Protein AF-A0AAD1ISN4-F1 (afdb_monomer)

pLDDT: mean 75.52, std 23.26, range [35.97, 97.94]

Foldseek 3Di:
DDDQDPVNVVVVVVVVVVCVVVVVDDPVVVVVVVVVVCCVQPVDDDDCPPPCNVVVVVVVVVCVVVCVDPPVRVVVVVLVVCVVVVHPSDDPPPPPPPPPPDPDPDPDDDDDDDDDDDDDDDDDDDDDDDDDDDDDDDDDDDDD

Mean predicted aligned error: 18.86 Å

Solvent-accessible surface area (backbone atoms only — not comparable to full-atom values): 9961 Å² total; per-residue (Å²): 134,84,81,83,48,74,67,57,53,54,52,50,53,52,48,53,55,46,34,42,75,72,62,79,44,50,72,66,61,51,51,54,49,50,53,51,51,47,42,70,74,65,64,64,86,87,52,90,85,42,91,58,40,67,59,54,51,53,51,52,53,52,39,56,75,66,63,70,58,56,69,69,62,52,50,53,52,52,51,54,52,39,45,75,73,68,44,79,80,76,67,82,69,76,78,88,71,74,78,78,80,77,82,74,83,78,78,82,78,75,82,82,88,76,86,86,86,85,90,85,88,88,83,89,87,83,87,86,90,89,86,88,88,85,89,86,86,85,90,87,90,80,87,134

Organism: Mycolicibacterium monacense (NCBI:txid85693)

Structure (mmCIF, N/CA/C/O backbone):
data_AF-A0AAD1ISN4-F1
#
_entry.id   AF-A0AAD1ISN4-F1
#
loop_
_atom_site.group_PDB
_atom_site.id
_atom_site.type_symbol
_atom_site.label_atom_id
_atom_site.label_alt_id
_atom_site.label_comp_id
_atom_site.label_asym_id
_atom_site.label_entity_id
_atom_site.label_seq_id
_atom_site.pdbx_PDB_ins_code
_atom_site.Cartn_x
_atom_site.Cartn_y
_atom_site.Cartn_z
_atom_site.occupancy
_atom_site.B_iso_or_equiv
_atom_site.auth_seq_id
_atom_site.auth_comp_id
_atom_site.auth_asym_id
_atom_site.auth_atom_id
_atom_site.pdbx_PDB_model_num
ATOM 1 N N . MET A 1 1 ? 5.488 -15.420 29.480 1.00 51.69 1 MET A N 1
ATOM 2 C CA . MET A 1 1 ? 4.208 -15.114 28.811 1.00 51.69 1 MET A CA 1
ATOM 3 C C . MET A 1 1 ? 3.169 -14.906 29.890 1.00 51.69 1 MET A C 1
ATOM 5 O O . MET A 1 1 ? 2.910 -15.843 30.634 1.00 51.69 1 MET A O 1
ATOM 9 N N . SER A 1 2 ? 2.645 -13.692 30.029 1.00 71.94 2 SER A N 1
ATOM 10 C CA . SER A 1 2 ? 1.494 -13.457 30.902 1.00 71.94 2 SER A CA 1
ATOM 11 C C . SER A 1 2 ? 0.252 -14.023 30.220 1.00 71.94 2 SER A C 1
ATOM 13 O O . SER A 1 2 ? 0.044 -13.785 29.032 1.00 71.94 2 SER A O 1
ATOM 15 N N . THR A 1 3 ? -0.538 -14.814 30.940 1.00 84.25 3 THR A N 1
ATOM 16 C CA . THR A 1 3 ? -1.805 -15.350 30.437 1.00 84.25 3 THR A CA 1
ATOM 17 C C . THR A 1 3 ? -2.858 -14.252 30.481 1.00 84.25 3 THR A C 1
ATOM 19 O O . THR A 1 3 ? -3.266 -13.844 31.566 1.00 84.25 3 THR A O 1
ATOM 22 N N . THR A 1 4 ? -3.285 -13.775 29.316 1.00 91.69 4 THR A N 1
ATOM 23 C CA . THR A 1 4 ? -4.419 -12.857 29.184 1.00 91.69 4 THR A CA 1
ATOM 24 C C . THR A 1 4 ? -5.684 -13.521 29.725 1.00 91.69 4 THR A C 1
ATOM 26 O O . THR A 1 4 ? -6.051 -14.606 29.270 1.00 91.69 4 THR A O 1
ATOM 29 N N . THR A 1 5 ? -6.346 -12.893 30.698 1.00 95.69 5 THR A N 1
ATOM 30 C CA . THR A 1 5 ? -7.607 -13.402 31.252 1.00 95.69 5 THR A CA 1
ATOM 31 C C . THR A 1 5 ? -8.809 -12.862 30.477 1.00 95.69 5 THR A C 1
ATOM 33 O O . THR A 1 5 ? -8.715 -11.876 29.747 1.00 95.69 5 THR A O 1
ATOM 36 N N . THR A 1 6 ? -9.976 -13.486 30.641 1.00 95.38 6 THR A N 1
ATOM 37 C CA . THR A 1 6 ? -11.227 -12.990 30.044 1.00 95.38 6 THR A CA 1
ATOM 38 C C . THR A 1 6 ? -11.577 -11.580 30.525 1.00 95.38 6 THR A C 1
ATOM 40 O O . THR A 1 6 ? -12.053 -10.768 29.734 1.00 95.38 6 THR A O 1
ATOM 43 N N . GLU A 1 7 ? -11.316 -11.270 31.798 1.00 95.44 7 GLU A N 1
ATOM 44 C CA . GLU A 1 7 ? -11.561 -9.940 32.367 1.00 95.44 7 GLU A CA 1
ATOM 45 C C . GLU A 1 7 ? -10.698 -8.869 31.681 1.00 95.44 7 GLU A C 1
ATOM 47 O O . GLU A 1 7 ? -11.213 -7.808 31.323 1.00 95.44 7 GLU A O 1
ATOM 52 N N . ASP A 1 8 ? -9.427 -9.178 31.398 1.00 95.88 8 ASP A N 1
ATOM 53 C CA . ASP A 1 8 ? -8.517 -8.267 30.692 1.00 95.88 8 ASP A CA 1
ATOM 5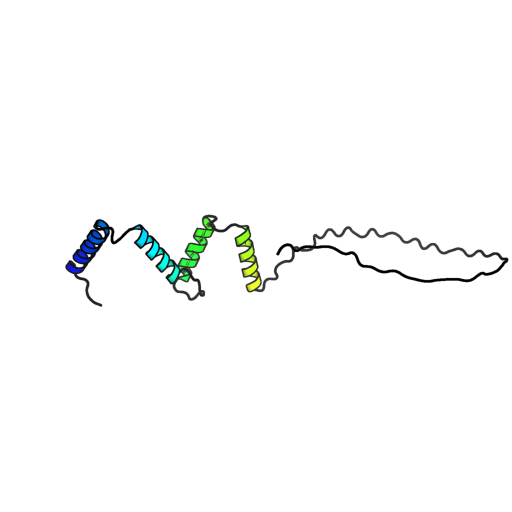4 C C . ASP A 1 8 ? -9.023 -7.937 29.280 1.00 95.88 8 ASP A C 1
ATOM 56 O O . ASP A 1 8 ? -9.015 -6.774 28.872 1.00 95.88 8 ASP A O 1
ATOM 60 N N . VAL A 1 9 ? -9.521 -8.941 28.546 1.00 95.56 9 VAL A N 1
ATOM 61 C CA . VAL A 1 9 ? -10.070 -8.751 27.191 1.00 95.56 9 VAL A CA 1
ATOM 62 C C . VAL A 1 9 ? -11.329 -7.887 27.221 1.00 95.56 9 VAL A C 1
ATOM 64 O O . VAL A 1 9 ? -11.459 -6.967 26.413 1.00 95.56 9 VAL A O 1
ATOM 67 N N . ILE A 1 10 ? -12.246 -8.138 28.163 1.00 96.56 10 ILE A N 1
ATOM 68 C CA . ILE A 1 10 ? -13.483 -7.351 28.298 1.00 96.56 10 ILE A CA 1
ATOM 69 C C . ILE A 1 10 ? -13.150 -5.894 28.627 1.00 96.56 10 ILE A C 1
ATOM 71 O O . ILE A 1 10 ? -13.724 -4.973 28.036 1.00 96.56 10 ILE A O 1
ATOM 75 N N . LYS A 1 11 ? -12.203 -5.674 29.545 1.00 96.75 11 LYS A N 1
ATOM 76 C CA . LYS A 1 11 ? -11.756 -4.335 29.929 1.00 96.75 11 LYS A CA 1
ATOM 77 C C . LYS A 1 11 ? -11.109 -3.601 28.756 1.00 96.75 11 LYS A C 1
ATOM 79 O O . LYS A 1 11 ? -11.441 -2.438 28.532 1.00 96.75 11 LYS A O 1
ATOM 84 N N . ALA A 1 12 ? -10.253 -4.275 27.986 1.00 95.81 12 ALA A N 1
ATOM 85 C CA . ALA A 1 12 ? -9.631 -3.709 26.792 1.00 95.81 12 ALA A CA 1
ATOM 86 C C . ALA A 1 12 ? -10.678 -3.321 25.735 1.00 95.81 12 ALA A C 1
ATOM 88 O O . ALA A 1 12 ? -10.696 -2.179 25.282 1.00 95.81 12 ALA A O 1
ATOM 89 N N . ALA A 1 13 ? -11.609 -4.223 25.411 1.00 95.38 13 ALA A N 1
ATOM 90 C CA . ALA A 1 13 ? -12.674 -3.952 24.445 1.00 95.38 13 ALA A CA 1
ATOM 91 C C . ALA A 1 13 ? -13.581 -2.788 24.885 1.00 95.38 13 ALA A C 1
ATOM 93 O O . ALA A 1 13 ? -13.930 -1.928 24.079 1.00 95.38 13 ALA A O 1
ATOM 94 N N . SER A 1 14 ? -13.917 -2.721 26.177 1.00 97.44 14 SER A N 1
ATOM 95 C CA . SER A 1 14 ? -14.727 -1.634 26.745 1.00 97.44 14 SER A CA 1
ATOM 96 C C . SER A 1 14 ? -13.993 -0.291 26.734 1.00 97.44 14 SER A C 1
ATOM 98 O O . SER A 1 14 ? -14.632 0.746 26.571 1.00 97.44 14 SER A O 1
ATOM 100 N N . SER A 1 15 ? -12.665 -0.298 26.903 1.00 95.69 15 SER A N 1
ATOM 101 C CA . SER A 1 15 ? -11.831 0.902 26.765 1.00 95.69 15 SER A CA 1
ATOM 102 C C . SER A 1 15 ? -11.862 1.420 25.335 1.00 95.69 15 SER A C 1
ATOM 104 O O . SER A 1 15 ? -12.226 2.567 25.129 1.00 95.69 15 SER A O 1
ATOM 106 N N . ILE A 1 16 ? -11.606 0.551 24.351 1.00 93.94 16 ILE A N 1
ATOM 107 C CA . ILE A 1 16 ? -11.640 0.921 22.929 1.00 93.94 16 ILE A CA 1
ATOM 108 C C . ILE A 1 16 ? -13.014 1.491 22.557 1.00 93.94 16 ILE A C 1
ATOM 110 O O . ILE A 1 16 ? -13.099 2.539 21.927 1.00 93.94 16 ILE A O 1
ATOM 114 N N . ALA A 1 17 ? -14.101 0.841 22.987 1.00 93.88 17 ALA A N 1
ATOM 115 C CA . ALA A 1 17 ? -15.455 1.324 22.722 1.00 93.88 17 ALA A CA 1
ATOM 116 C C . ALA A 1 17 ? -15.708 2.722 23.314 1.00 93.88 17 ALA A C 1
ATOM 118 O O . ALA A 1 17 ? -16.354 3.549 22.670 1.00 93.88 17 ALA A O 1
ATOM 119 N N . ARG A 1 18 ? -15.186 2.997 24.518 1.00 94.88 18 ARG A N 1
ATOM 120 C CA . ARG A 1 18 ? -15.254 4.325 25.139 1.00 94.88 18 ARG A CA 1
ATOM 121 C C . ARG A 1 18 ? -14.437 5.349 24.357 1.00 94.88 18 ARG A C 1
ATOM 123 O O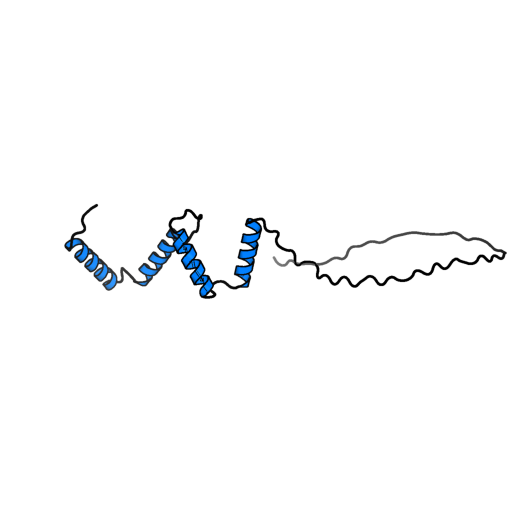 . ARG A 1 18 ? -14.975 6.399 24.032 1.00 94.88 18 ARG A O 1
ATOM 130 N N . ASP A 1 19 ? -13.195 5.027 24.013 1.00 94.00 19 ASP A N 1
ATOM 131 C CA . ASP A 1 19 ? -12.291 5.946 23.317 1.00 94.00 19 ASP A CA 1
ATOM 132 C C . ASP A 1 19 ? -12.846 6.335 21.935 1.00 94.00 19 ASP A C 1
ATOM 134 O O . ASP A 1 19 ? -12.727 7.486 21.517 1.00 94.00 19 ASP A O 1
ATOM 138 N N . VAL A 1 20 ? -13.532 5.407 21.254 1.00 93.75 20 VAL A N 1
ATOM 139 C CA . VAL A 1 20 ? -14.264 5.689 20.008 1.00 93.75 20 VAL A CA 1
ATOM 140 C C . VAL A 1 20 ? -15.490 6.570 20.260 1.00 93.75 20 VAL A C 1
ATOM 142 O O . VAL A 1 20 ? -15.712 7.531 19.526 1.00 93.75 20 VAL A O 1
ATOM 145 N N . ALA A 1 21 ? -16.290 6.278 21.292 1.00 93.75 21 ALA A N 1
ATOM 146 C CA . ALA A 1 21 ? -17.490 7.056 21.614 1.00 93.75 21 ALA A CA 1
ATOM 147 C C . ALA A 1 21 ? -17.172 8.499 22.048 1.00 93.75 21 ALA A C 1
ATOM 149 O O . ALA A 1 21 ? -17.950 9.411 21.772 1.00 93.75 21 ALA A O 1
ATOM 150 N N . GLU A 1 22 ? -16.032 8.704 22.706 1.00 94.75 22 GLU A N 1
ATOM 151 C CA . GLU A 1 22 ? -15.535 10.013 23.144 1.00 94.75 22 GLU A CA 1
ATOM 152 C C . GLU A 1 22 ? -14.785 10.770 22.030 1.00 94.75 22 GLU A C 1
ATOM 154 O O . GLU A 1 22 ? -14.457 11.943 22.195 1.00 94.75 22 GLU A O 1
ATOM 159 N N . GLY A 1 23 ? -14.548 10.133 20.876 1.00 91.19 23 GLY A N 1
ATOM 160 C CA . GLY A 1 23 ? -13.821 10.718 19.744 1.00 91.19 23 GLY A CA 1
ATOM 161 C C . GLY A 1 23 ? -12.306 10.806 19.951 1.00 91.19 23 GLY A C 1
ATOM 162 O O . GLY A 1 23 ? -11.606 11.380 19.118 1.00 91.19 23 GLY A O 1
ATOM 163 N N . THR A 1 24 ? -11.793 10.230 21.038 1.00 92.88 24 THR A N 1
ATOM 164 C CA . THR A 1 24 ? -10.364 10.149 21.366 1.00 92.88 24 THR A CA 1
ATOM 165 C C . THR A 1 24 ? -9.632 9.162 20.453 1.00 92.88 24 THR A C 1
ATOM 167 O O . THR A 1 24 ? -8.441 9.324 20.193 1.00 92.88 24 THR A O 1
ATOM 170 N N . LEU A 1 25 ? -10.349 8.158 19.939 1.00 92.69 25 LEU A N 1
ATOM 171 C CA . LEU A 1 25 ? -9.864 7.182 18.969 1.00 92.69 25 LEU A CA 1
ATOM 172 C C . LEU A 1 25 ? -10.687 7.276 17.681 1.00 92.69 25 LEU A C 1
ATOM 174 O O . LEU A 1 25 ? -11.866 6.920 17.667 1.00 92.69 25 LEU 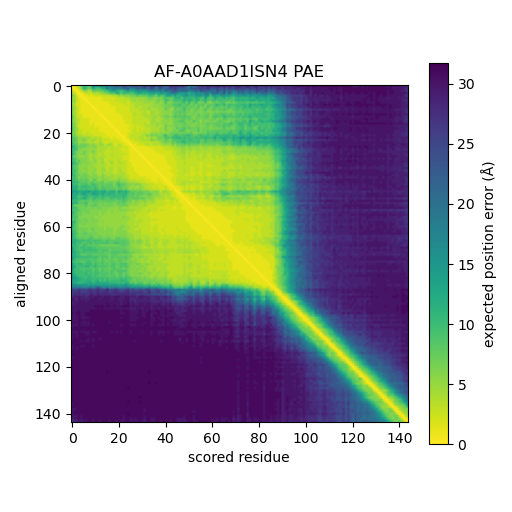A O 1
ATOM 178 N N . SER A 1 26 ? -10.073 7.732 16.588 1.00 93.81 26 SER A N 1
ATOM 179 C CA . SER A 1 26 ? -10.726 7.758 15.276 1.00 93.81 26 SER A CA 1
ATOM 180 C C . SER A 1 26 ? -10.283 6.567 14.413 1.00 93.81 26 SER A C 1
ATOM 182 O O . SER A 1 26 ? -9.094 6.237 14.389 1.00 93.81 26 SER A O 1
ATOM 184 N N . PRO A 1 27 ? -11.204 5.918 13.671 1.00 90.06 27 PRO A N 1
ATOM 185 C CA . PRO A 1 27 ? -10.845 4.833 12.756 1.00 90.06 27 PRO A CA 1
ATOM 186 C C . PRO A 1 27 ? -9.822 5.255 11.700 1.00 90.06 27 PRO A C 1
ATOM 188 O O . PRO A 1 27 ? -8.878 4.520 11.439 1.00 90.06 27 PRO A O 1
ATOM 191 N N . SER A 1 28 ? -9.951 6.469 11.160 1.00 92.81 28 SER A N 1
ATOM 192 C CA . SER A 1 28 ? -9.004 6.989 10.172 1.00 92.81 28 SER A CA 1
ATOM 193 C C . SER A 1 28 ? -7.600 7.173 10.752 1.00 92.81 28 SER A C 1
ATOM 195 O O . SER A 1 28 ? -6.630 6.842 10.087 1.00 92.81 28 SER A O 1
ATOM 197 N N . ALA A 1 29 ? -7.467 7.625 12.007 1.00 93.12 29 ALA A N 1
ATOM 198 C CA . ALA A 1 29 ? -6.151 7.741 12.638 1.00 93.12 29 ALA A CA 1
ATOM 199 C C . ALA A 1 29 ? -5.508 6.370 12.886 1.00 93.12 29 ALA A C 1
ATOM 201 O O . ALA A 1 29 ? -4.291 6.240 12.788 1.00 93.12 29 ALA A O 1
ATOM 202 N N . LEU A 1 30 ? -6.311 5.343 13.188 1.00 93.50 30 LEU A N 1
ATOM 203 C CA . LEU A 1 30 ? -5.817 3.970 13.290 1.00 93.50 30 LEU A CA 1
ATOM 204 C C . LEU A 1 30 ? -5.347 3.428 11.938 1.00 93.50 30 LEU A C 1
ATOM 206 O O . LEU A 1 30 ? -4.313 2.769 11.883 1.00 93.50 30 LEU A O 1
ATOM 210 N N . GLU A 1 31 ? -6.079 3.705 10.860 1.00 95.62 31 GLU A N 1
ATOM 211 C CA . GLU A 1 31 ? -5.679 3.330 9.500 1.00 95.62 31 GLU A CA 1
ATOM 212 C C . GLU A 1 31 ? -4.382 4.033 9.085 1.00 95.62 31 GLU A C 1
ATOM 214 O O . GLU A 1 31 ? -3.450 3.371 8.629 1.00 95.62 31 GLU A O 1
ATOM 219 N N . ASP A 1 32 ? -4.282 5.343 9.318 1.00 95.75 32 ASP A N 1
ATOM 220 C CA . ASP A 1 32 ? -3.075 6.125 9.039 1.00 95.75 32 ASP A CA 1
ATOM 221 C C . ASP A 1 32 ? -1.866 5.582 9.815 1.00 95.75 32 ASP A C 1
ATOM 223 O O . ASP A 1 32 ? -0.787 5.393 9.247 1.00 95.75 32 ASP A O 1
ATOM 227 N N . GLN A 1 33 ? -2.057 5.270 11.102 1.00 95.75 33 GLN A N 1
ATOM 228 C CA . GLN A 1 33 ? -1.025 4.666 11.942 1.00 95.75 33 GLN A CA 1
ATOM 229 C C . GLN A 1 33 ? -0.621 3.279 11.430 1.00 95.75 33 GLN A C 1
ATOM 231 O O . GLN A 1 33 ? 0.568 2.992 11.313 1.00 95.75 33 GLN A O 1
ATOM 236 N N . ALA A 1 34 ? -1.584 2.428 11.071 1.00 95.56 34 ALA A N 1
ATOM 237 C CA . ALA A 1 34 ? -1.301 1.103 10.532 1.00 95.56 34 ALA A CA 1
ATOM 238 C C . ALA A 1 34 ? -0.519 1.183 9.210 1.00 95.56 34 ALA A C 1
ATOM 240 O O . ALA A 1 34 ? 0.422 0.422 9.000 1.00 95.56 34 ALA A O 1
ATOM 241 N N . VAL A 1 35 ? -0.855 2.128 8.326 1.00 96.56 35 VAL A N 1
ATOM 242 C CA . VAL A 1 35 ? -0.106 2.368 7.083 1.00 96.56 35 VAL A CA 1
ATOM 243 C C . VAL A 1 35 ? 1.313 2.857 7.376 1.00 96.56 35 VAL A C 1
ATOM 245 O O . VAL A 1 35 ? 2.250 2.436 6.693 1.00 96.56 35 VAL A O 1
ATOM 248 N N . ALA A 1 36 ? 1.493 3.721 8.378 1.00 96.69 36 ALA A N 1
ATOM 249 C CA . ALA A 1 36 ? 2.814 4.180 8.799 1.00 96.69 36 ALA A CA 1
ATOM 250 C C . ALA A 1 36 ? 3.679 3.017 9.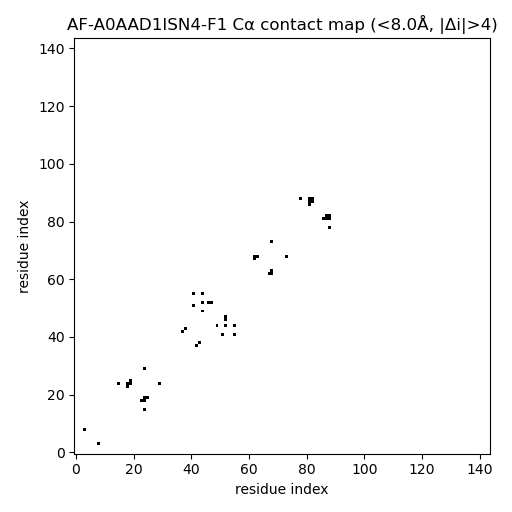309 1.00 96.69 36 ALA A C 1
ATOM 252 O O . ALA A 1 36 ? 4.806 2.849 8.844 1.00 96.69 36 ALA A O 1
ATOM 253 N N . GLU A 1 37 ? 3.128 2.166 10.175 1.00 96.06 37 GLU A N 1
ATOM 254 C CA . GLU A 1 37 ? 3.817 0.982 10.701 1.00 96.06 37 GLU A CA 1
ATOM 255 C C . GLU A 1 37 ? 4.134 -0.035 9.599 1.00 96.06 37 GLU A C 1
ATOM 257 O O . GLU A 1 37 ? 5.255 -0.536 9.517 1.00 96.06 37 GLU A O 1
ATOM 262 N N . LEU A 1 38 ? 3.193 -0.298 8.686 1.00 94.19 38 LEU A N 1
ATOM 263 C CA . LEU A 1 38 ? 3.440 -1.166 7.532 1.00 94.19 38 LEU A CA 1
ATOM 264 C C . LEU A 1 38 ? 4.559 -0.608 6.648 1.00 94.19 38 LEU A C 1
ATOM 266 O O . LEU A 1 38 ? 5.422 -1.359 6.196 1.00 94.19 38 LEU A O 1
ATOM 270 N N . ARG A 1 39 ? 4.593 0.707 6.416 1.00 94.38 39 ARG A N 1
ATOM 271 C CA . ARG A 1 39 ? 5.669 1.336 5.644 1.00 94.38 39 ARG A CA 1
ATOM 272 C C . ARG A 1 39 ? 7.021 1.195 6.340 1.00 94.38 39 ARG A C 1
ATOM 274 O O . ARG A 1 39 ? 8.015 0.965 5.657 1.00 94.38 39 ARG A O 1
ATOM 281 N N . GLU A 1 40 ? 7.065 1.312 7.661 1.00 92.06 40 GLU A N 1
ATOM 282 C CA . GLU A 1 40 ? 8.291 1.099 8.432 1.00 92.06 40 GLU A CA 1
ATOM 283 C C . GLU A 1 40 ? 8.756 -0.362 8.358 1.00 92.06 40 GLU A C 1
ATOM 285 O O . GLU A 1 40 ? 9.926 -0.624 8.090 1.00 92.06 40 GLU A O 1
ATOM 290 N N . MET A 1 41 ? 7.836 -1.313 8.532 1.00 88.56 41 MET A N 1
ATOM 291 C CA . MET A 1 41 ? 8.159 -2.738 8.591 1.00 88.56 41 MET A CA 1
ATOM 292 C C . MET A 1 41 ? 8.499 -3.358 7.235 1.00 88.56 41 MET A C 1
ATOM 294 O O . MET A 1 41 ? 9.400 -4.187 7.158 1.00 88.56 41 MET A O 1
ATOM 298 N N . VAL A 1 42 ? 7.746 -3.026 6.181 1.00 90.12 42 VAL A N 1
ATOM 299 C CA . VAL A 1 42 ? 7.845 -3.701 4.872 1.00 90.12 42 VAL A CA 1
ATOM 300 C C . VAL A 1 42 ? 8.056 -2.749 3.698 1.00 90.12 42 VAL A C 1
ATOM 302 O O . VAL A 1 42 ? 8.218 -3.209 2.569 1.00 90.12 42 VAL A O 1
ATOM 305 N N . GLY A 1 43 ? 8.062 -1.434 3.933 1.00 88.56 43 GLY A N 1
ATOM 306 C CA . GLY A 1 43 ? 8.196 -0.430 2.874 1.00 88.56 43 GLY A CA 1
ATOM 307 C C . GLY A 1 43 ? 9.613 -0.274 2.322 1.00 88.56 43 GLY A C 1
ATOM 308 O O . GLY A 1 43 ? 9.786 0.384 1.299 1.00 88.56 43 GLY A O 1
ATOM 309 N N . THR A 1 44 ? 10.617 -0.881 2.960 1.00 91.06 44 THR A N 1
ATOM 310 C CA . THR A 1 44 ? 11.992 -0.931 2.448 1.00 91.06 44 THR A CA 1
ATOM 311 C C . THR A 1 44 ? 12.373 -2.371 2.138 1.00 91.06 44 THR A C 1
ATOM 313 O O . THR A 1 44 ? 12.288 -3.234 3.003 1.00 91.06 44 THR A O 1
ATOM 316 N N . VAL A 1 45 ? 12.824 -2.615 0.908 1.00 91.50 45 VAL A N 1
ATOM 317 C CA . VAL A 1 45 ? 13.328 -3.921 0.468 1.00 91.50 45 VAL A CA 1
ATOM 318 C C . VAL A 1 45 ? 14.849 -3.917 0.596 1.00 91.50 45 VAL A C 1
ATOM 320 O O . VAL A 1 45 ? 15.517 -3.152 -0.101 1.00 91.50 45 VAL A O 1
ATOM 323 N N . ALA A 1 46 ? 15.403 -4.744 1.485 1.00 89.00 46 ALA A N 1
ATOM 324 C CA . ALA A 1 46 ? 16.848 -4.794 1.715 1.00 89.00 46 ALA A CA 1
ATOM 325 C C . ALA A 1 46 ? 17.560 -5.770 0.761 1.00 89.00 46 ALA A C 1
ATOM 327 O O . ALA A 1 46 ? 18.389 -5.356 -0.053 1.00 89.00 46 ALA A O 1
ATOM 328 N N . ALA A 1 47 ? 17.250 -7.065 0.865 1.00 90.69 47 ALA A N 1
ATOM 329 C CA . ALA A 1 47 ? 17.917 -8.141 0.134 1.00 90.69 47 ALA A CA 1
ATOM 330 C C . ALA A 1 47 ? 17.082 -9.443 0.168 1.00 90.69 47 ALA A C 1
ATOM 332 O O . ALA A 1 47 ? 16.125 -9.527 0.936 1.00 90.69 47 ALA A O 1
ATOM 333 N N . PRO A 1 48 ? 17.412 -10.466 -0.651 1.00 92.50 48 PRO A N 1
ATOM 334 C CA . PRO A 1 48 ? 16.634 -11.709 -0.742 1.00 92.50 48 PRO A CA 1
ATOM 335 C C . PRO A 1 48 ? 16.495 -12.532 0.547 1.00 92.50 48 PRO A C 1
ATOM 337 O O . PRO A 1 48 ? 15.682 -13.451 0.596 1.00 92.50 48 PRO A O 1
ATOM 340 N N . ASP A 1 49 ? 17.305 -12.247 1.561 1.00 93.56 49 ASP A N 1
ATOM 341 C CA . ASP A 1 49 ? 17.260 -12.843 2.897 1.00 93.56 49 ASP A CA 1
ATOM 342 C C . ASP A 1 49 ? 16.299 -12.122 3.862 1.00 93.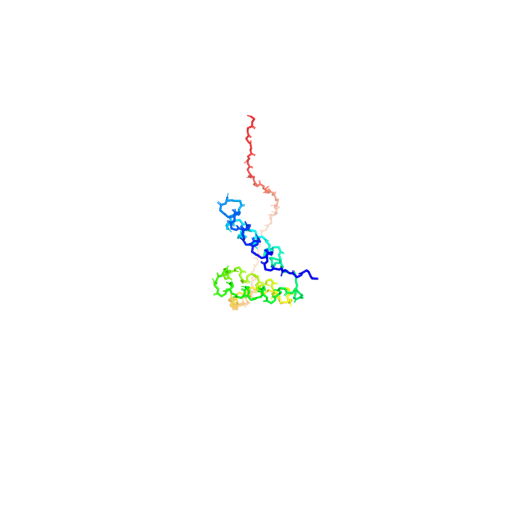56 49 ASP A C 1
ATOM 344 O O . ASP A 1 49 ? 16.114 -12.577 4.992 1.00 93.56 49 ASP A O 1
ATOM 348 N N . ASP A 1 50 ? 15.649 -11.041 3.421 1.00 92.81 50 ASP A N 1
ATOM 349 C CA . ASP A 1 50 ? 14.592 -10.359 4.166 1.00 92.81 50 ASP A CA 1
ATOM 350 C C . ASP A 1 50 ? 13.417 -11.324 4.455 1.00 92.81 50 ASP A C 1
ATOM 352 O O . ASP A 1 50 ? 12.858 -11.922 3.527 1.00 92.81 50 ASP A O 1
ATOM 356 N N . PRO A 1 51 ? 12.982 -11.480 5.721 1.00 91.38 51 PRO A N 1
ATOM 357 C CA . PRO A 1 51 ? 11.820 -12.300 6.062 1.00 91.38 51 PRO A CA 1
ATOM 358 C C . PRO A 1 51 ? 10.535 -11.921 5.306 1.00 91.38 51 PRO A C 1
ATOM 360 O O . PRO A 1 51 ? 9.695 -12.788 5.052 1.00 91.38 51 PRO A O 1
ATOM 363 N N . ALA A 1 52 ? 10.373 -10.650 4.929 1.00 93.38 52 ALA A N 1
ATOM 364 C CA . ALA A 1 52 ? 9.231 -10.145 4.173 1.00 93.38 52 ALA A CA 1
ATOM 365 C C . ALA A 1 52 ? 9.377 -10.312 2.647 1.00 93.38 52 ALA A C 1
ATOM 367 O O . ALA A 1 52 ? 8.433 -10.010 1.914 1.00 93.38 52 ALA A O 1
ATOM 368 N N . TRP A 1 53 ? 10.507 -10.831 2.150 1.00 94.69 53 TRP A N 1
ATOM 369 C CA . TRP A 1 53 ? 10.832 -10.885 0.718 1.00 94.69 53 TRP A CA 1
ATOM 370 C C . TRP A 1 53 ? 9.754 -11.560 -0.138 1.00 94.69 53 TRP A C 1
ATOM 372 O O . TRP A 1 53 ? 9.393 -11.073 -1.212 1.00 94.69 53 TRP A O 1
ATOM 382 N N . SER A 1 54 ? 9.214 -12.687 0.336 1.00 94.88 54 SER A N 1
ATOM 383 C CA . SER A 1 54 ? 8.163 -13.428 -0.377 1.00 94.88 54 SER A CA 1
ATOM 384 C C . SER A 1 54 ? 6.888 -12.594 -0.550 1.00 94.88 54 SER A C 1
ATOM 386 O O . SER A 1 54 ? 6.383 -12.473 -1.665 1.00 94.88 54 SER A O 1
ATOM 388 N N . LEU A 1 55 ? 6.438 -11.941 0.525 1.00 94.56 55 LEU A N 1
ATOM 389 C CA . LEU A 1 55 ? 5.290 -11.040 0.521 1.00 94.56 55 LEU A CA 1
ATOM 390 C C . LEU A 1 55 ? 5.526 -9.833 -0.398 1.00 94.56 55 LEU A C 1
ATOM 392 O O . LEU A 1 55 ? 4.655 -9.491 -1.193 1.00 94.56 55 LEU A O 1
ATOM 396 N N . GLN A 1 56 ? 6.705 -9.212 -0.332 1.00 95.44 56 GLN A N 1
ATOM 397 C CA . GLN A 1 56 ? 7.071 -8.086 -1.199 1.00 95.44 56 GLN A CA 1
ATOM 398 C C . GLN A 1 56 ? 7.031 -8.485 -2.683 1.00 95.44 56 GLN A C 1
ATOM 400 O O . GLN A 1 56 ? 6.480 -7.754 -3.507 1.00 95.44 56 GLN A O 1
ATOM 405 N N . CYS A 1 57 ? 7.540 -9.674 -3.027 1.00 95.56 57 CYS A N 1
ATOM 406 C CA . CYS A 1 57 ? 7.450 -10.217 -4.383 1.00 95.56 57 CYS A CA 1
ATOM 407 C C . CYS A 1 57 ? 5.996 -10.433 -4.829 1.00 95.56 57 CYS A C 1
ATOM 409 O O . CYS A 1 57 ? 5.649 -10.109 -5.965 1.00 95.56 57 CYS A O 1
ATOM 411 N N . ASP A 1 58 ? 5.142 -10.974 -3.960 1.00 96.94 58 ASP A N 1
ATOM 412 C CA . ASP A 1 58 ? 3.730 -11.204 -4.275 1.00 96.94 58 ASP A CA 1
ATOM 413 C C . ASP A 1 58 ? 2.955 -9.897 -4.459 1.00 96.94 58 ASP A C 1
ATOM 415 O O . ASP A 1 58 ? 2.131 -9.796 -5.371 1.00 96.94 58 ASP A O 1
ATOM 419 N N . ILE A 1 59 ? 3.238 -8.877 -3.645 1.00 95.06 59 ILE A N 1
ATOM 420 C CA . ILE A 1 59 ? 2.674 -7.532 -3.807 1.00 95.06 59 ILE A CA 1
ATOM 421 C C . ILE A 1 59 ? 3.127 -6.935 -5.142 1.00 95.06 59 ILE A C 1
ATOM 423 O O . ILE A 1 59 ? 2.286 -6.495 -5.923 1.00 95.06 59 ILE A O 1
ATOM 427 N N . ALA A 1 60 ? 4.427 -6.975 -5.454 1.00 95.06 60 ALA A N 1
ATOM 428 C CA . ALA A 1 60 ? 4.956 -6.442 -6.709 1.00 95.06 60 ALA A CA 1
ATOM 429 C C . ALA A 1 60 ? 4.302 -7.099 -7.937 1.00 95.06 60 ALA A C 1
ATOM 431 O O . ALA A 1 60 ? 3.902 -6.405 -8.870 1.00 95.06 60 ALA A O 1
ATOM 432 N N . ARG A 1 61 ? 4.114 -8.427 -7.925 1.00 97.25 61 ARG A N 1
ATOM 433 C CA . ARG A 1 61 ? 3.407 -9.142 -9.004 1.00 97.25 61 ARG A CA 1
ATOM 434 C C . ARG A 1 61 ? 1.958 -8.684 -9.159 1.00 97.25 61 ARG A C 1
ATOM 436 O O . ARG A 1 61 ? 1.509 -8.503 -10.286 1.00 97.25 61 ARG A O 1
ATOM 443 N N . GLN A 1 62 ? 1.234 -8.500 -8.056 1.00 97.81 62 GLN A N 1
ATOM 444 C CA . GLN A 1 62 ? -0.151 -8.019 -8.089 1.00 97.81 62 GLN A CA 1
ATOM 445 C C . GLN A 1 62 ? -0.243 -6.587 -8.618 1.00 97.81 62 GLN A C 1
ATOM 447 O O . GLN A 1 62 ? -1.098 -6.309 -9.452 1.00 97.81 62 GLN A O 1
ATOM 452 N N . VAL A 1 63 ? 0.661 -5.702 -8.190 1.00 97.06 63 VAL A N 1
ATOM 453 C CA . VAL A 1 63 ? 0.732 -4.318 -8.686 1.00 97.06 63 VAL A CA 1
ATOM 454 C C . VAL A 1 63 ? 0.954 -4.302 -10.197 1.00 97.06 63 VAL A C 1
ATOM 456 O O . VAL A 1 63 ? 0.239 -3.603 -10.908 1.00 97.06 63 VAL A O 1
ATOM 459 N N . LEU A 1 64 ? 1.883 -5.118 -10.701 1.00 96.81 64 LEU A N 1
ATOM 460 C CA . LEU A 1 64 ? 2.118 -5.249 -12.140 1.00 96.81 64 LEU A CA 1
ATOM 461 C C . LEU A 1 64 ? 0.901 -5.815 -12.885 1.00 96.81 64 LEU A C 1
ATOM 463 O O . LEU A 1 64 ? 0.586 -5.346 -13.971 1.00 96.81 64 LEU A O 1
ATOM 467 N N . ALA A 1 65 ? 0.194 -6.789 -12.307 1.00 96.88 65 ALA A N 1
ATOM 468 C CA . ALA A 1 65 ? -1.009 -7.371 -12.909 1.00 96.88 65 ALA A CA 1
ATOM 469 C C . ALA A 1 65 ? -2.193 -6.390 -13.001 1.00 96.88 65 ALA A C 1
ATOM 471 O O . ALA A 1 65 ? -3.129 -6.637 -13.757 1.00 96.88 65 ALA A O 1
ATOM 472 N N . LEU A 1 66 ? -2.161 -5.309 -12.221 1.00 97.94 66 LEU A N 1
ATOM 473 C CA . LEU A 1 66 ? -3.165 -4.246 -12.210 1.00 97.94 66 LEU A CA 1
ATOM 474 C C . LEU A 1 66 ? -2.695 -2.987 -12.954 1.00 97.94 66 LEU A C 1
ATOM 476 O O . LEU A 1 66 ? -3.252 -1.915 -12.731 1.00 97.94 66 LEU A O 1
ATOM 480 N N . ASP A 1 67 ? -1.657 -3.103 -13.791 1.00 95.94 67 ASP A N 1
ATOM 481 C CA . ASP A 1 67 ? -1.043 -1.987 -14.522 1.00 95.94 67 ASP A CA 1
ATOM 482 C C . ASP A 1 67 ? -0.615 -0.826 -13.598 1.00 95.94 67 ASP A C 1
ATOM 484 O O . ASP A 1 67 ? -0.627 0.345 -13.978 1.00 95.94 67 ASP A O 1
ATOM 488 N N . GLY A 1 68 ? -0.227 -1.139 -12.355 1.00 96.75 68 GLY A N 1
ATOM 489 C CA . GLY A 1 68 ? 0.119 -0.143 -11.338 1.00 96.75 68 GLY A CA 1
ATOM 490 C C . GLY A 1 68 ? 1.434 0.600 -11.593 1.00 96.75 68 GLY A C 1
ATOM 491 O O . GLY A 1 68 ? 1.723 1.569 -10.896 1.00 96.75 68 GLY A O 1
ATOM 492 N N . ILE A 1 69 ? 2.222 0.156 -12.577 1.00 96.56 69 ILE A N 1
ATOM 493 C CA . ILE A 1 69 ? 3.453 0.807 -13.037 1.00 96.56 69 ILE A CA 1
ATOM 494 C C . ILE A 1 69 ? 3.360 0.946 -14.561 1.00 96.56 69 ILE A C 1
ATOM 496 O O . ILE A 1 69 ? 3.143 -0.067 -15.235 1.00 96.56 69 ILE A O 1
ATOM 500 N N . PRO A 1 70 ? 3.526 2.155 -15.127 1.00 96.44 70 PRO A N 1
ATOM 501 C CA . PRO A 1 70 ? 3.520 2.352 -16.572 1.00 96.44 70 PRO A CA 1
ATOM 502 C C . PRO A 1 70 ? 4.561 1.480 -17.287 1.00 96.44 70 PRO A C 1
ATOM 504 O O . PRO A 1 70 ? 5.676 1.288 -16.800 1.00 96.44 70 PRO A O 1
ATOM 507 N N . ALA A 1 71 ? 4.221 0.991 -18.482 1.00 95.19 71 ALA A N 1
ATOM 508 C CA . ALA A 1 71 ? 5.089 0.090 -19.244 1.00 95.19 71 ALA A CA 1
ATOM 509 C C . ALA A 1 71 ? 6.464 0.703 -19.573 1.00 95.19 71 ALA A C 1
ATOM 511 O O . ALA A 1 71 ? 7.469 -0.007 -19.547 1.00 95.19 71 ALA A O 1
ATOM 512 N N . ASP A 1 72 ? 6.513 2.011 -19.840 1.00 96.56 72 ASP A N 1
ATOM 513 C CA . ASP A 1 72 ? 7.757 2.725 -20.146 1.00 96.56 72 ASP A CA 1
ATOM 514 C C . ASP A 1 72 ? 8.694 2.772 -18.927 1.00 96.56 72 ASP A C 1
ATOM 516 O O . ASP A 1 72 ? 9.881 2.474 -19.045 1.00 96.56 72 ASP A O 1
ATOM 520 N N . GLU A 1 73 ? 8.149 3.037 -17.734 1.00 96.94 73 GLU A N 1
ATOM 521 C CA . GLU A 1 73 ? 8.906 3.011 -16.475 1.00 96.94 73 GLU A CA 1
ATOM 522 C C . GLU A 1 73 ? 9.420 1.595 -16.165 1.00 96.94 73 GLU A C 1
ATOM 524 O O . GLU A 1 73 ? 10.588 1.402 -15.820 1.00 96.94 73 GLU A O 1
ATOM 529 N N . LEU A 1 74 ? 8.587 0.571 -16.379 1.00 96.69 74 LEU A N 1
ATOM 530 C CA . LEU A 1 74 ? 9.007 -0.821 -16.218 1.00 96.69 74 LEU A CA 1
ATOM 531 C C . LEU A 1 74 ? 10.135 -1.201 -17.194 1.00 96.69 74 LEU A C 1
ATOM 533 O O . LEU A 1 74 ? 11.051 -1.940 -16.822 1.00 96.69 74 LEU A O 1
ATOM 537 N N . ALA A 1 75 ? 10.099 -0.701 -18.433 1.00 95.81 75 ALA A N 1
ATOM 538 C CA . ALA A 1 75 ? 11.142 -0.953 -19.423 1.00 95.81 75 ALA A CA 1
ATOM 539 C C . ALA A 1 75 ? 12.501 -0.381 -18.984 1.00 95.81 75 ALA A C 1
ATOM 541 O O . ALA A 1 75 ? 13.528 -1.051 -19.143 1.00 95.81 75 ALA A O 1
ATOM 542 N N . GLU A 1 76 ? 12.516 0.806 -18.370 1.00 96.56 76 GLU A N 1
ATOM 543 C CA . GLU A 1 76 ? 13.727 1.390 -17.784 1.00 96.56 76 GLU A CA 1
ATOM 544 C C . GLU A 1 76 ? 14.284 0.516 -16.658 1.00 96.56 76 GLU A C 1
ATOM 546 O O . GLU A 1 76 ? 15.485 0.235 -16.611 1.00 96.56 76 GLU A O 1
ATOM 551 N N . TRP A 1 77 ? 13.419 0.012 -15.777 1.00 95.19 77 TRP A N 1
ATOM 552 C CA . TRP A 1 77 ? 13.850 -0.847 -14.675 1.00 95.19 77 TRP A CA 1
ATOM 553 C C . TRP A 1 77 ? 14.429 -2.173 -15.167 1.00 95.19 77 TRP A C 1
ATOM 555 O O . TRP A 1 77 ? 15.444 -2.636 -14.640 1.00 95.19 77 TRP A O 1
ATOM 565 N N . VAL A 1 78 ? 13.846 -2.764 -16.215 1.00 95.50 78 VAL A N 1
ATOM 566 C CA . VAL A 1 78 ? 14.407 -3.956 -16.868 1.00 95.50 78 VAL A CA 1
ATOM 567 C C . VAL A 1 78 ? 15.777 -3.649 -17.474 1.00 95.50 78 VAL A C 1
ATOM 569 O O . VAL A 1 78 ? 16.694 -4.458 -17.327 1.00 95.50 78 VAL A O 1
ATOM 572 N N . ALA A 1 79 ? 15.954 -2.490 -18.116 1.00 95.19 79 ALA A N 1
ATOM 573 C CA . ALA A 1 79 ? 17.250 -2.083 -18.655 1.00 95.19 79 ALA A CA 1
ATOM 574 C C . ALA A 1 79 ? 18.314 -1.958 -17.550 1.00 95.19 79 ALA A C 1
ATOM 576 O O . ALA A 1 79 ? 19.409 -2.505 -17.692 1.00 95.19 79 ALA A O 1
ATOM 577 N N . VAL A 1 80 ? 17.978 -1.327 -16.417 1.00 94.94 80 VAL A N 1
ATOM 578 C CA . VAL A 1 80 ? 18.867 -1.229 -15.246 1.00 94.94 80 VAL A CA 1
ATOM 579 C C . VAL A 1 80 ? 19.192 -2.611 -14.673 1.00 94.94 80 VAL A C 1
ATOM 581 O O . VAL A 1 80 ? 20.350 -2.891 -14.357 1.00 94.94 80 VAL A O 1
ATOM 584 N N . ALA A 1 81 ? 18.202 -3.498 -14.549 1.00 93.00 81 ALA A N 1
ATOM 585 C CA . ALA A 1 81 ? 18.404 -4.853 -14.038 1.00 93.00 81 ALA A CA 1
ATOM 586 C C . ALA A 1 81 ? 19.348 -5.671 -14.935 1.00 93.00 81 ALA A C 1
ATOM 588 O O . ALA A 1 81 ? 20.292 -6.287 -14.437 1.00 93.00 81 ALA A O 1
ATOM 589 N N . ARG A 1 82 ? 19.149 -5.618 -16.257 1.00 93.69 82 ARG A N 1
ATOM 590 C CA . ARG A 1 82 ? 20.020 -6.258 -17.257 1.00 93.69 82 ARG A CA 1
ATOM 591 C C . ARG A 1 82 ? 21.443 -5.712 -17.212 1.00 93.69 82 ARG A C 1
ATOM 593 O O . ARG A 1 82 ? 22.396 -6.484 -17.166 1.00 93.69 82 ARG A O 1
ATOM 600 N N . GLN A 1 83 ? 21.590 -4.390 -17.130 1.00 94.00 83 GLN A N 1
ATOM 601 C CA . GLN A 1 83 ? 22.896 -3.751 -16.987 1.00 94.00 83 GLN A CA 1
ATOM 602 C C . GLN A 1 83 ? 23.624 -4.226 -15.719 1.00 94.00 83 GLN A C 1
ATOM 604 O O . GLN A 1 83 ? 24.811 -4.543 -15.778 1.00 94.00 83 GLN A O 1
ATOM 609 N N . ARG A 1 84 ? 22.928 -4.325 -14.575 1.00 90.50 84 ARG A N 1
ATOM 610 C CA . ARG A 1 84 ? 23.502 -4.864 -13.325 1.00 90.50 84 ARG A CA 1
ATOM 611 C C . ARG A 1 84 ? 23.882 -6.340 -13.437 1.00 90.50 84 ARG A C 1
ATOM 613 O O . ARG A 1 84 ? 24.857 -6.753 -12.818 1.00 90.50 84 ARG A O 1
ATOM 620 N N . ALA A 1 85 ? 23.148 -7.114 -14.235 1.00 91.44 85 ALA A N 1
ATOM 621 C CA . ALA A 1 85 ? 23.478 -8.502 -14.558 1.00 91.44 85 ALA A CA 1
ATOM 622 C C . ALA A 1 85 ? 24.651 -8.637 -15.553 1.00 91.44 85 ALA A C 1
ATOM 624 O O . ALA A 1 85 ? 25.071 -9.753 -15.854 1.00 91.44 85 ALA A O 1
ATOM 625 N N . GLY A 1 86 ? 25.203 -7.521 -16.045 1.00 89.44 86 GLY A N 1
ATOM 626 C CA . GLY A 1 86 ? 26.321 -7.505 -16.988 1.00 89.44 86 GLY A CA 1
ATOM 627 C C . GLY A 1 86 ? 25.909 -7.672 -18.451 1.00 89.44 86 GLY A C 1
ATOM 628 O O . GLY A 1 86 ? 26.774 -7.868 -19.304 1.00 89.44 86 GLY A O 1
ATOM 629 N N . GLU A 1 87 ? 24.616 -7.584 -18.769 1.00 85.00 87 GLU A N 1
ATOM 630 C CA . GLU A 1 87 ? 24.163 -7.540 -20.156 1.00 85.00 87 GLU A CA 1
ATOM 631 C C . GLU A 1 87 ? 24.506 -6.178 -20.772 1.00 85.00 87 GLU A C 1
ATOM 633 O O . GLU A 1 87 ? 24.265 -5.119 -20.183 1.00 85.00 87 GLU A O 1
ATOM 638 N N . ALA A 1 88 ? 25.068 -6.192 -21.983 1.00 71.88 88 ALA A N 1
ATOM 639 C CA . ALA A 1 88 ? 25.294 -4.967 -22.733 1.00 71.88 88 ALA A CA 1
ATOM 640 C C . ALA A 1 88 ? 23.937 -4.332 -23.067 1.00 71.88 88 ALA A C 1
ATOM 642 O O . ALA A 1 88 ? 23.109 -4.951 -23.737 1.00 71.88 88 ALA A O 1
ATOM 643 N N . VAL A 1 89 ? 23.714 -3.093 -22.620 1.00 67.81 89 VAL A N 1
ATOM 644 C CA . VAL A 1 89 ? 22.571 -2.291 -23.070 1.00 67.81 89 VAL A CA 1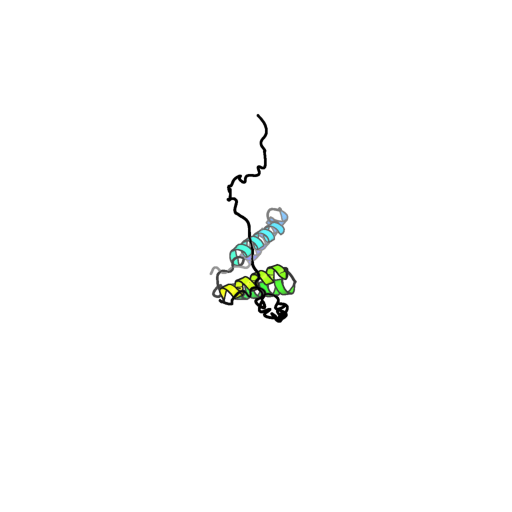
ATOM 645 C C . VAL A 1 89 ? 22.733 -2.124 -24.574 1.00 67.81 89 VAL A C 1
ATOM 647 O O . VAL A 1 89 ? 23.626 -1.408 -25.030 1.00 67.81 89 VAL A O 1
ATOM 650 N N . GLY A 1 90 ? 21.924 -2.854 -25.343 1.00 63.22 90 GLY A N 1
ATOM 651 C CA . GLY A 1 90 ? 21.939 -2.784 -26.793 1.00 63.22 90 GLY A CA 1
ATOM 652 C C . GLY A 1 90 ? 21.693 -1.343 -27.208 1.00 63.22 90 GLY A C 1
ATOM 653 O O . GLY A 1 90 ? 20.572 -0.849 -27.122 1.00 63.22 90 GLY A O 1
ATOM 654 N N . THR A 1 91 ? 22.747 -0.655 -27.642 1.00 55.75 91 THR A N 1
ATOM 655 C CA . THR A 1 91 ? 22.588 0.542 -28.461 1.00 55.75 91 THR A CA 1
ATOM 656 C C . THR A 1 91 ? 21.701 0.120 -29.631 1.00 55.75 91 THR A C 1
ATOM 658 O O . THR A 1 91 ? 21.995 -0.934 -30.208 1.00 55.75 91 THR A O 1
ATOM 661 N N . PRO A 1 92 ? 20.619 0.849 -29.972 1.00 58.06 92 PRO A N 1
ATOM 662 C CA . PRO A 1 92 ? 19.880 0.575 -31.194 1.00 58.06 92 PRO A CA 1
ATOM 663 C C . PRO A 1 92 ? 20.910 0.448 -32.309 1.00 58.06 92 PRO A C 1
ATOM 665 O O . PRO A 1 92 ? 21.678 1.387 -32.545 1.00 58.06 92 PRO A O 1
ATOM 668 N N . GLY A 1 93 ? 21.024 -0.752 -32.886 1.00 55.09 93 GLY A N 1
ATOM 669 C CA . GLY A 1 93 ? 21.995 -0.995 -33.941 1.00 55.09 93 GLY A CA 1
ATOM 670 C C . GLY A 1 93 ? 21.781 0.071 -35.012 1.00 55.09 93 GLY A C 1
ATOM 671 O O . GLY A 1 93 ? 20.620 0.405 -35.278 1.00 55.09 93 GLY A O 1
ATOM 672 N N . PRO A 1 94 ? 22.849 0.665 -35.578 1.00 58.47 94 PRO A N 1
ATOM 673 C CA . PRO A 1 94 ? 22.676 1.610 -36.670 1.00 58.47 94 PRO 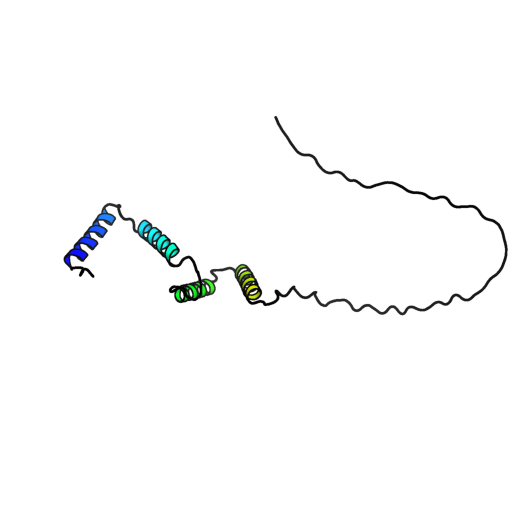A CA 1
ATOM 674 C C . PRO A 1 94 ? 21.776 0.930 -37.698 1.00 58.47 94 PRO A C 1
ATOM 676 O O . PRO A 1 94 ? 22.058 -0.203 -38.084 1.00 58.47 94 PRO A O 1
ATOM 679 N N . ALA A 1 95 ? 20.657 1.573 -38.047 1.00 59.88 95 ALA A N 1
ATOM 680 C CA . ALA A 1 95 ? 19.756 1.065 -39.067 1.00 59.88 95 ALA A CA 1
ATOM 681 C C . ALA A 1 95 ? 20.616 0.721 -40.284 1.00 59.88 95 ALA A C 1
ATOM 683 O O . ALA A 1 95 ? 21.236 1.610 -40.875 1.00 59.88 95 ALA A O 1
ATOM 684 N N . ASP A 1 96 ? 20.727 -0.572 -40.582 1.00 58.03 96 ASP A N 1
ATOM 685 C CA . ASP A 1 96 ? 21.585 -1.087 -41.639 1.00 58.03 96 ASP A CA 1
ATOM 686 C C . ASP A 1 96 ? 20.889 -0.847 -42.982 1.00 58.03 96 ASP A C 1
ATOM 688 O O . ASP A 1 96 ? 20.386 -1.735 -43.657 1.00 58.03 96 ASP A O 1
ATOM 692 N N . THR A 1 97 ? 20.775 0.428 -43.328 1.00 61.09 97 THR A N 1
ATOM 693 C CA . THR A 1 97 ? 20.556 0.908 -44.682 1.00 61.09 97 THR A CA 1
ATOM 694 C C . THR A 1 97 ? 21.672 1.892 -44.960 1.00 61.09 97 THR A C 1
ATOM 696 O O . THR A 1 97 ? 21.460 3.095 -45.105 1.00 61.09 97 THR A O 1
ATOM 699 N N . ARG A 1 98 ? 22.899 1.371 -45.007 1.00 53.00 98 ARG A N 1
ATOM 700 C CA . ARG A 1 98 ? 23.938 1.988 -45.822 1.00 53.00 98 ARG A CA 1
ATOM 701 C C . ARG A 1 98 ? 23.534 1.734 -47.279 1.00 53.00 98 ARG A C 1
ATOM 703 O O . ARG A 1 98 ? 23.545 0.575 -47.681 1.00 53.00 98 ARG A O 1
ATOM 710 N N . PRO A 1 99 ? 23.140 2.745 -48.074 1.00 60.94 99 PRO A N 1
ATOM 711 C CA . PRO A 1 99 ? 22.962 2.522 -49.501 1.00 60.94 99 PRO A CA 1
ATOM 712 C C . PRO A 1 99 ? 24.303 2.064 -50.080 1.00 60.94 99 PRO A C 1
ATOM 714 O O . PRO A 1 99 ? 25.343 2.667 -49.788 1.00 60.94 99 PRO A O 1
ATOM 717 N N . ASP A 1 100 ? 24.276 0.975 -50.850 1.00 52.81 100 ASP A N 1
ATOM 718 C CA . ASP A 1 100 ? 25.455 0.438 -51.522 1.00 52.81 100 ASP A CA 1
ATOM 719 C C . ASP A 1 100 ? 26.178 1.562 -52.278 1.00 52.81 100 ASP A C 1
ATOM 721 O O . ASP A 1 100 ? 25.541 2.306 -53.036 1.00 52.81 100 ASP A O 1
ATOM 725 N N . PRO A 1 101 ? 27.500 1.733 -52.095 1.00 57.34 101 PRO A N 1
ATOM 726 C CA . PRO A 1 101 ? 28.243 2.699 -52.880 1.00 57.34 101 PRO A CA 1
ATOM 727 C C . PRO A 1 101 ? 28.223 2.243 -54.341 1.00 57.34 101 PRO A C 1
ATOM 729 O O . PRO A 1 101 ? 28.892 1.281 -54.718 1.00 57.34 101 PRO A O 1
ATOM 732 N N . VAL A 1 102 ? 27.450 2.944 -55.172 1.00 55.50 102 VAL A N 1
ATOM 733 C CA . VAL A 1 102 ? 27.506 2.797 -56.628 1.00 55.50 102 VAL A CA 1
ATOM 734 C C . VAL A 1 102 ? 28.948 2.995 -57.082 1.00 55.50 102 VAL A C 1
ATOM 736 O O . VAL A 1 102 ? 29.544 4.060 -56.919 1.00 55.50 102 VAL A O 1
ATOM 739 N N . SER A 1 103 ? 29.519 1.923 -57.624 1.00 60.72 103 SER A N 1
ATOM 740 C CA . SER A 1 103 ? 30.866 1.902 -58.174 1.00 60.72 103 SER A CA 1
ATOM 741 C C . SER A 1 103 ? 30.884 2.772 -59.432 1.00 60.72 103 SER A C 1
ATOM 743 O O . SER A 1 103 ? 30.457 2.349 -60.507 1.00 60.72 103 SER A O 1
ATOM 745 N N . LEU A 1 104 ? 31.316 4.025 -59.295 1.00 53.00 104 LEU A N 1
ATOM 746 C CA . LEU A 1 104 ? 31.559 4.892 -60.441 1.00 53.00 104 LEU A CA 1
ATOM 747 C C . LEU A 1 104 ? 32.833 4.396 -61.128 1.00 53.00 104 LEU A C 1
ATOM 749 O O . LEU A 1 104 ? 33.938 4.572 -60.615 1.00 53.00 104 LEU A O 1
ATOM 753 N N . VAL A 1 105 ? 32.658 3.743 -62.279 1.00 45.88 105 VAL A N 1
ATOM 754 C CA . VAL A 1 105 ? 33.740 3.389 -63.203 1.00 45.88 105 VAL A CA 1
ATOM 755 C C . VAL A 1 105 ? 34.545 4.652 -63.499 1.00 45.88 105 VAL A C 1
ATOM 757 O O . VAL A 1 105 ? 34.091 5.560 -64.193 1.00 45.88 105 VAL A O 1
ATOM 760 N N . SER A 1 106 ? 35.747 4.711 -62.934 1.00 55.44 106 SER A N 1
ATOM 761 C CA . SER A 1 106 ? 36.707 5.777 -63.180 1.00 55.44 106 SER A CA 1
ATOM 762 C C . SER A 1 106 ? 37.408 5.469 -64.503 1.00 55.44 106 SER A C 1
ATOM 764 O O . SER A 1 106 ? 38.314 4.638 -64.562 1.00 55.44 106 SER A O 1
ATOM 766 N N . VAL A 1 107 ? 36.933 6.072 -65.596 1.00 51.53 107 VAL A N 1
ATOM 767 C CA . VAL A 1 107 ? 37.627 6.036 -66.889 1.00 51.53 107 VAL A CA 1
ATOM 768 C C . VAL A 1 107 ? 38.897 6.870 -66.752 1.00 51.53 107 VAL A C 1
ATOM 770 O O . VAL A 1 107 ? 38.845 8.090 -66.609 1.00 51.53 107 VAL A O 1
ATOM 773 N N . ALA A 1 108 ? 40.050 6.206 -66.785 1.00 47.31 108 ALA A N 1
ATOM 774 C CA . ALA A 1 108 ? 41.341 6.867 -66.871 1.00 47.31 108 ALA A CA 1
ATOM 775 C C . ALA A 1 108 ? 41.477 7.526 -68.253 1.00 47.31 108 ALA A C 1
ATOM 777 O O . ALA A 1 108 ? 41.810 6.868 -69.237 1.00 47.31 108 ALA A O 1
ATOM 778 N N . HIS A 1 109 ? 41.218 8.830 -68.338 1.00 39.41 109 HIS A N 1
ATOM 779 C CA . HIS A 1 109 ? 41.613 9.618 -69.499 1.00 39.41 109 HIS A CA 1
ATOM 780 C C . HIS A 1 109 ? 43.112 9.914 -69.412 1.00 39.41 109 HIS A C 1
ATOM 782 O O . HIS A 1 109 ? 43.553 10.802 -68.686 1.00 39.41 109 HIS A O 1
ATOM 788 N N . TYR A 1 110 ? 43.892 9.127 -70.152 1.00 47.97 110 TYR A N 1
ATOM 789 C CA . TYR A 1 110 ? 45.275 9.447 -70.491 1.00 47.97 110 TYR A CA 1
ATOM 790 C C . TYR A 1 110 ? 45.270 10.700 -71.385 1.00 47.97 110 TYR A C 1
ATOM 792 O O . TYR A 1 110 ? 44.559 10.696 -72.393 1.00 47.97 110 TYR A O 1
ATOM 800 N N . PRO A 1 111 ? 46.009 11.775 -71.064 1.00 46.19 111 PRO A N 1
ATOM 801 C CA . PRO A 1 111 ? 46.131 12.897 -71.976 1.00 46.19 111 PRO A CA 1
ATOM 802 C C . PRO A 1 111 ? 47.143 12.555 -73.073 1.00 46.19 111 PRO A C 1
ATOM 804 O O . PRO A 1 111 ? 48.326 12.317 -72.817 1.00 46.19 111 PRO A O 1
ATOM 807 N N . GLU A 1 112 ? 46.640 12.517 -74.304 1.00 39.47 112 GLU A N 1
ATOM 808 C CA . GLU A 1 112 ? 47.414 12.447 -75.538 1.00 39.47 112 GLU A CA 1
ATOM 809 C C . GLU A 1 112 ? 48.313 13.684 -75.662 1.00 39.47 112 GLU A C 1
ATOM 811 O O . GLU A 1 112 ? 47.879 14.823 -75.488 1.00 39.47 112 GLU A O 1
ATOM 816 N N . THR A 1 113 ? 49.602 13.450 -75.893 1.00 47.03 113 THR A N 1
ATOM 817 C CA . THR A 1 113 ? 50.626 14.493 -75.949 1.00 47.03 113 THR A CA 1
ATOM 818 C C . THR A 1 113 ? 50.602 15.180 -77.313 1.00 47.03 113 THR A C 1
ATOM 820 O O . THR A 1 113 ? 50.905 14.549 -78.320 1.00 47.03 113 THR A O 1
ATOM 823 N N . ALA A 1 114 ? 50.322 16.483 -77.345 1.00 41.25 114 ALA A N 1
ATOM 824 C CA . ALA A 1 114 ? 50.598 17.337 -78.497 1.00 41.25 114 ALA A CA 1
ATOM 825 C C . ALA A 1 114 ? 51.114 18.705 -78.018 1.00 41.25 114 ALA A C 1
ATOM 827 O O . ALA A 1 114 ? 50.361 19.513 -77.479 1.00 41.25 114 ALA A O 1
ATOM 828 N N . GLN A 1 115 ? 52.415 18.951 -78.197 1.00 44.19 115 GLN A N 1
ATOM 829 C CA . GLN A 1 115 ? 52.987 20.304 -78.199 1.00 44.19 115 GLN A CA 1
ATOM 830 C C . GLN A 1 115 ? 52.658 20.979 -79.540 1.00 44.19 115 GLN A C 1
ATOM 832 O O . GLN A 1 115 ? 52.621 20.296 -80.567 1.00 44.19 115 GLN A O 1
ATOM 837 N N . PRO A 1 116 ? 52.468 22.309 -79.559 1.00 43.09 116 PRO A N 1
ATOM 838 C CA . PRO A 1 116 ? 53.545 23.120 -80.130 1.00 43.09 116 PRO A CA 1
ATOM 839 C C . PRO A 1 116 ? 53.802 24.479 -79.449 1.00 43.09 116 PRO A C 1
ATOM 841 O O . PRO A 1 116 ? 53.062 24.945 -78.587 1.00 43.09 116 PRO A O 1
ATOM 844 N N . ASP A 1 117 ? 54.927 25.036 -79.891 1.00 37.34 117 ASP A N 1
ATOM 845 C CA . ASP A 1 117 ? 55.715 26.207 -79.502 1.00 37.34 117 ASP A CA 1
ATOM 846 C C . ASP A 1 117 ? 55.051 27.597 -79.390 1.00 37.34 117 ASP A C 1
ATOM 848 O O . ASP A 1 117 ? 54.049 27.903 -80.030 1.00 37.34 117 ASP A O 1
ATOM 852 N N . ALA A 1 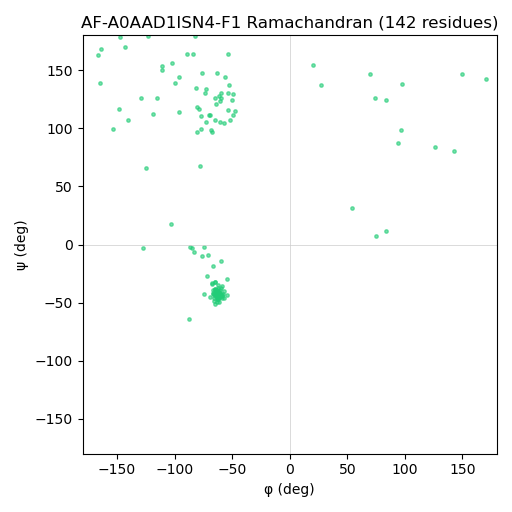118 ? 55.824 28.459 -78.708 1.00 38.44 118 ALA A N 1
ATOM 853 C CA . ALA A 1 118 ? 56.056 29.893 -78.946 1.00 38.44 118 ALA A CA 1
ATOM 854 C C . ALA A 1 118 ? 55.238 30.954 -78.165 1.00 38.44 118 ALA A C 1
ATOM 856 O O . ALA A 1 118 ? 54.185 31.416 -78.586 1.00 38.44 118 ALA A O 1
ATOM 857 N N . ASP A 1 119 ? 55.912 31.446 -77.115 1.00 41.28 119 ASP A N 1
ATOM 858 C CA . ASP A 1 119 ? 56.326 32.851 -76.919 1.00 41.28 119 ASP A CA 1
ATOM 859 C C . ASP A 1 119 ? 55.478 33.822 -76.048 1.00 41.28 119 ASP A C 1
ATOM 861 O O . ASP A 1 119 ? 54.264 33.951 -76.166 1.00 41.28 119 ASP A O 1
ATOM 865 N N . ILE A 1 120 ? 56.234 34.600 -75.253 1.00 39.53 120 ILE A N 1
ATOM 866 C CA . ILE A 1 120 ? 55.943 35.881 -74.568 1.00 39.53 120 ILE A CA 1
ATOM 867 C C . ILE A 1 120 ? 55.439 35.887 -73.092 1.00 39.53 120 ILE A C 1
ATOM 869 O O . ILE A 1 120 ? 54.263 36.041 -72.787 1.00 39.53 120 ILE A O 1
ATOM 873 N N . ALA A 1 121 ? 56.451 35.888 -72.204 1.00 42.81 121 ALA A N 1
ATOM 874 C CA . ALA A 1 121 ? 56.762 36.787 -71.061 1.00 42.81 121 ALA A CA 1
ATOM 875 C C . ALA A 1 121 ? 55.933 36.850 -69.735 1.00 42.81 121 ALA A C 1
ATOM 877 O O . ALA A 1 121 ? 54.715 36.703 -69.732 1.00 42.81 121 ALA A O 1
ATOM 878 N N . PRO A 1 122 ? 56.591 37.121 -68.571 1.00 56.00 122 PRO A N 1
ATOM 879 C CA . PRO A 1 122 ? 56.064 36.826 -67.230 1.00 56.00 122 PRO A CA 1
ATOM 880 C C . PRO A 1 122 ? 55.694 38.073 -66.397 1.00 56.00 122 PRO A C 1
ATOM 882 O O . PRO A 1 122 ? 56.377 39.092 -66.469 1.00 56.00 122 PRO A O 1
ATOM 885 N N . ALA A 1 123 ? 54.712 37.978 -65.487 1.00 39.97 123 ALA A N 1
ATOM 886 C CA . ALA A 1 123 ? 54.558 38.971 -64.411 1.00 39.97 123 ALA A CA 1
ATOM 887 C C . ALA A 1 123 ? 53.856 38.433 -63.142 1.00 39.97 123 ALA A C 1
ATOM 889 O O . ALA A 1 123 ? 52.641 38.331 -63.066 1.00 39.97 123 ALA A O 1
ATOM 890 N N . ARG A 1 124 ? 54.721 38.102 -62.176 1.00 46.56 124 ARG A N 1
ATOM 891 C CA . ARG A 1 124 ? 54.686 38.081 -60.694 1.00 46.56 124 ARG A CA 1
ATOM 892 C C . ARG A 1 124 ? 53.394 38.061 -59.822 1.00 46.56 124 ARG A C 1
ATOM 894 O O . ARG A 1 124 ? 52.367 38.617 -60.180 1.00 46.56 124 ARG A O 1
ATOM 901 N N . PRO A 1 125 ? 53.522 37.519 -58.581 1.00 54.03 125 PRO A N 1
ATOM 902 C CA . PRO A 1 125 ? 52.439 37.223 -57.632 1.00 54.03 125 PRO A CA 1
ATOM 903 C C . PRO A 1 125 ? 52.305 38.248 -56.488 1.00 54.03 125 PRO A C 1
ATOM 905 O O . PRO A 1 125 ? 53.315 38.815 -56.077 1.00 54.03 125 PRO A O 1
ATOM 908 N N . LEU A 1 126 ? 51.119 38.376 -55.870 1.00 38.78 126 LEU A N 1
ATOM 909 C CA . LEU A 1 126 ? 50.948 38.985 -54.535 1.00 38.78 126 LEU A CA 1
ATOM 910 C C . LEU A 1 126 ? 49.765 38.353 -53.751 1.00 38.78 126 LEU A C 1
ATOM 912 O O . LEU A 1 126 ? 48.612 38.454 -54.156 1.00 38.78 126 LEU A O 1
ATOM 916 N N . ARG A 1 127 ? 50.078 37.700 -52.618 1.00 40.72 127 ARG A N 1
ATOM 917 C CA . ARG A 1 127 ? 49.221 37.510 -51.409 1.00 40.72 127 ARG A CA 1
ATOM 918 C C . ARG A 1 127 ? 49.322 38.794 -50.522 1.00 40.72 127 ARG A C 1
ATOM 920 O O . ARG A 1 127 ? 50.141 39.625 -50.925 1.00 40.72 127 ARG A O 1
ATOM 927 N N . PRO A 1 128 ? 48.673 38.998 -49.332 1.00 47.91 128 PRO A N 1
ATOM 928 C CA . PRO A 1 128 ? 47.995 38.053 -48.403 1.00 47.91 128 PRO A CA 1
ATOM 929 C C . PRO A 1 128 ? 46.752 38.560 -47.584 1.00 47.91 128 PRO A C 1
ATOM 931 O O . PRO A 1 128 ? 46.352 39.712 -47.674 1.00 47.91 128 PRO A O 1
ATOM 934 N N . ASP A 1 129 ? 46.186 37.625 -46.793 1.00 43.09 129 ASP A N 1
ATOM 935 C CA . ASP A 1 129 ? 45.487 37.643 -45.473 1.00 43.09 129 ASP A CA 1
ATOM 936 C C . ASP A 1 129 ? 44.708 38.858 -44.906 1.00 43.09 129 ASP A C 1
ATOM 938 O O . ASP A 1 129 ? 45.263 39.943 -44.755 1.00 43.09 129 ASP A O 1
ATOM 942 N N . SER A 1 130 ? 43.518 38.589 -44.320 1.00 40.72 130 SER A N 1
ATOM 943 C CA . SER A 1 130 ? 43.212 38.683 -42.854 1.00 40.72 130 SER A CA 1
ATOM 944 C C . SER A 1 130 ? 41.745 39.039 -42.513 1.00 40.72 130 SER A C 1
ATOM 946 O O . SER A 1 130 ? 41.148 39.882 -43.174 1.00 40.72 130 SER A O 1
ATOM 948 N N . GLY A 1 131 ? 41.223 38.504 -41.391 1.00 36.91 131 GLY A N 1
ATOM 949 C CA . GLY A 1 131 ? 40.109 39.090 -40.602 1.00 36.91 131 GLY A CA 1
ATOM 950 C C . GLY A 1 131 ? 38.921 38.142 -40.348 1.00 36.91 131 GLY A C 1
ATOM 951 O O . GLY A 1 131 ? 38.045 38.046 -41.193 1.00 36.91 131 GLY A O 1
ATOM 952 N N . VAL A 1 132 ? 38.939 37.263 -39.335 1.00 40.69 132 VAL A N 1
ATOM 953 C CA . VAL A 1 132 ? 38.628 37.448 -37.889 1.00 40.69 132 VAL A CA 1
ATOM 954 C C . VAL A 1 132 ? 37.130 37.363 -37.541 1.00 40.69 132 VAL A C 1
ATOM 956 O O . VAL A 1 132 ? 36.284 38.076 -38.067 1.00 40.69 132 VAL A O 1
ATOM 959 N N . ALA A 1 133 ? 36.872 36.446 -36.606 1.00 37.72 133 ALA A N 1
ATOM 960 C CA . ALA A 1 133 ? 35.614 36.028 -36.006 1.00 37.72 133 ALA A CA 1
ATOM 961 C C . ALA A 1 133 ? 35.160 36.917 -34.830 1.00 37.72 133 ALA A C 1
ATOM 963 O O . ALA A 1 133 ? 35.983 37.578 -34.201 1.00 37.72 133 ALA A O 1
ATOM 964 N N . GLY A 1 134 ? 33.876 36.806 -34.460 1.00 36.25 134 GLY A N 1
ATOM 965 C CA . GLY A 1 134 ? 33.392 37.120 -33.107 1.00 36.25 134 GLY A CA 1
ATOM 966 C C . GLY A 1 134 ? 32.022 37.798 -33.052 1.00 36.25 134 GLY A C 1
ATOM 967 O O . GLY A 1 134 ? 31.950 39.009 -32.886 1.00 36.25 134 GLY A O 1
ATOM 968 N N . GLY A 1 135 ? 30.938 37.025 -33.174 1.00 36.81 135 GLY A N 1
ATOM 969 C CA . GLY A 1 135 ? 29.561 37.492 -32.965 1.00 36.81 135 GLY A CA 1
ATOM 970 C C . GLY A 1 135 ? 29.171 37.531 -31.480 1.00 36.81 135 GLY A C 1
ATOM 971 O O . GLY A 1 135 ? 29.437 36.588 -30.739 1.00 36.81 135 GLY A O 1
ATOM 972 N N . GLN A 1 136 ? 28.537 38.631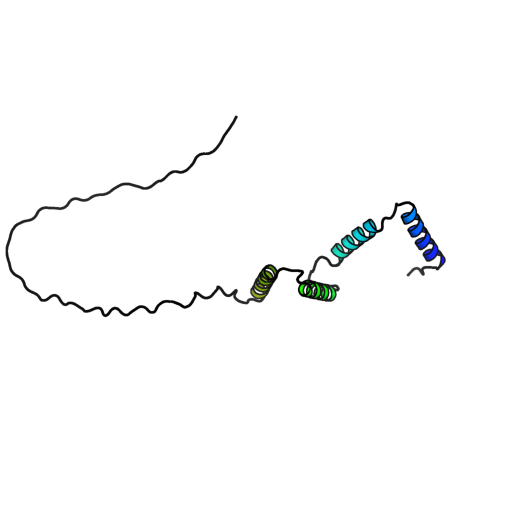 -31.073 1.00 38.34 136 GLN A N 1
ATOM 973 C CA . GLN A 1 136 ? 28.043 38.950 -29.728 1.00 38.34 136 GLN A CA 1
ATOM 974 C C . GLN A 1 136 ? 26.554 38.606 -29.555 1.00 38.34 136 GLN A C 1
ATOM 976 O O . GLN A 1 136 ? 25.760 38.859 -30.458 1.00 38.34 136 GLN A O 1
ATOM 981 N N . HIS A 1 137 ? 26.171 38.140 -28.361 1.00 35.97 137 HIS A N 1
ATOM 982 C CA . HIS A 1 137 ? 24.812 38.213 -27.793 1.00 35.97 137 HIS A CA 1
ATOM 983 C C . HIS A 1 137 ? 24.868 37.883 -26.277 1.00 35.97 137 HIS A C 1
ATOM 985 O O . HIS A 1 137 ? 25.800 37.181 -25.882 1.00 35.97 137 HIS A O 1
ATOM 991 N N . PRO A 1 138 ? 23.853 38.192 -25.439 1.00 51.12 138 PRO A N 1
ATOM 992 C CA . PRO A 1 138 ? 23.137 39.455 -25.202 1.00 51.12 138 PRO A CA 1
ATOM 993 C C . PRO A 1 138 ? 23.170 39.939 -23.731 1.00 51.12 138 PRO A C 1
ATOM 995 O O . PRO A 1 138 ? 23.716 39.299 -22.838 1.00 51.12 138 PRO A O 1
ATOM 998 N N . ALA A 1 139 ? 22.522 41.090 -23.531 1.00 44.94 139 ALA A N 1
ATOM 999 C CA . ALA A 1 139 ? 22.151 41.752 -22.284 1.00 44.94 139 ALA A CA 1
ATOM 1000 C C . ALA A 1 139 ? 21.165 40.969 -21.398 1.00 44.94 139 ALA A C 1
ATOM 1002 O O . ALA A 1 139 ? 20.259 40.353 -21.939 1.00 44.94 139 ALA A O 1
ATOM 1003 N N . GLU A 1 140 ? 21.286 41.130 -20.074 1.00 41.12 140 GLU A N 1
ATOM 1004 C CA . GLU A 1 140 ? 20.213 41.451 -19.110 1.00 41.12 140 GLU A CA 1
ATOM 1005 C C . GLU A 1 140 ? 20.861 41.902 -17.782 1.00 41.12 140 GLU A C 1
ATOM 1007 O O . GLU A 1 140 ? 21.868 41.329 -17.369 1.00 41.12 140 GLU A O 1
ATOM 1012 N N . LEU A 1 141 ? 20.318 42.944 -17.134 1.00 42.06 141 LEU A N 1
ATOM 1013 C CA . LEU A 1 141 ? 19.847 42.932 -15.737 1.00 42.06 141 LEU A CA 1
ATOM 1014 C C . LEU A 1 141 ? 19.496 44.349 -15.242 1.00 42.06 141 LEU A C 1
ATOM 1016 O O . LEU A 1 141 ? 20.123 45.352 -15.575 1.00 42.06 141 LEU A O 1
ATOM 1020 N N . THR A 1 142 ? 18.432 44.366 -14.450 1.00 42.91 142 THR A N 1
ATOM 1021 C CA . THR A 1 142 ? 17.520 45.459 -14.109 1.00 42.91 142 THR A CA 1
ATOM 1022 C C . THR A 1 142 ? 17.673 45.879 -12.638 1.00 42.91 142 THR A C 1
ATOM 1024 O O . THR A 1 142 ? 17.978 45.044 -11.793 1.00 42.91 142 THR A O 1
ATOM 1027 N N . THR A 1 143 ? 17.344 47.151 -12.368 1.00 41.69 143 THR A N 1
ATOM 1028 C CA . THR A 1 143 ? 16.841 47.751 -11.107 1.00 41.69 143 THR A CA 1
ATOM 1029 C C . THR A 1 143 ? 17.777 47.968 -9.909 1.00 41.69 143 THR A C 1
ATOM 1031 O O . THR A 1 143 ? 18.371 47.055 -9.344 1.00 41.69 143 THR A O 1
ATOM 1034 N N . THR A 1 144 ? 17.776 49.227 -9.456 1.00 62.56 144 THR A N 1
ATOM 1035 C CA . THR A 1 144 ? 17.844 49.659 -8.049 1.00 62.56 144 THR A CA 1
ATOM 1036 C C . THR A 1 144 ? 16.503 50.286 -7.691 1.00 62.56 144 THR A C 1
ATOM 1038 O O . THR A 1 144 ? 15.913 50.915 -8.602 1.00 62.56 144 THR A O 1
#

Radius of gyration: 41.66 Å; Cα contacts (8 Å, |Δi|>4): 26; chains: 1; bounding box: 74×65×112 Å

Secondary structure (DSSP, 8-state):
-----HHHHHHHHHHHHHHHHTTSS-HHHHHHHHHHHHHHHHSS---TT-TTHHHHHHHHHHHHHTT-S-HHHHHHHHHHHHHHTT---------S-------------PPPP-------------------------------

Sequence (144 aa):
MSTTTTEDVIKAASSIARDVAEGTLSPSALEDQAVAELREMVGTVAAPDDPAWSLQCDIARQVLALDGIPADELAEWVAVARQRAGEAVGTPGPADTRPDPVSLVSVAHYPETAQPDADIAPARPLRPDSGVAGGQHPAELTTT